Protein AF-E2BYD3-F1 (afdb_monomer_lite)

Structure (mmCIF, N/CA/C/O backbone):
data_AF-E2BYD3-F1
#
_entry.id   AF-E2BYD3-F1
#
loop_
_atom_site.group_PDB
_atom_site.id
_atom_site.type_symbol
_atom_site.label_atom_id
_atom_site.label_alt_id
_atom_site.label_comp_id
_atom_site.label_asym_id
_atom_site.label_entity_id
_atom_site.label_seq_id
_atom_site.pdbx_PDB_ins_code
_atom_site.Cartn_x
_atom_site.Cartn_y
_atom_site.Cartn_z
_atom_site.occupancy
_atom_site.B_iso_or_equiv
_atom_site.auth_seq_id
_atom_site.auth_comp_id
_atom_site.auth_asym_id
_atom_site.auth_atom_id
_atom_site.pdbx_PDB_model_num
ATOM 1 N N . LYS A 1 1 ? 5.474 -4.334 -9.058 1.00 74.75 1 LYS A N 1
ATOM 2 C CA . LYS A 1 1 ? 5.626 -5.276 -7.916 1.00 74.75 1 LYS A CA 1
ATOM 3 C C . LYS A 1 1 ? 4.436 -6.217 -7.885 1.00 74.75 1 LYS A C 1
ATOM 5 O O . LYS A 1 1 ? 3.313 -5.764 -7.736 1.00 74.75 1 LYS A O 1
ATOM 10 N N . CYS A 1 2 ? 4.705 -7.501 -8.038 1.00 79.62 2 CYS A N 1
ATOM 11 C CA . CYS A 1 2 ? 3.713 -8.534 -8.317 1.00 79.62 2 CYS A CA 1
ATOM 12 C C . CYS A 1 2 ? 3.536 -9.532 -7.165 1.00 79.62 2 CYS A C 1
ATOM 14 O O . CYS A 1 2 ? 2.650 -10.373 -7.242 1.00 79.62 2 CYS A O 1
ATOM 16 N N . LEU A 1 3 ? 4.367 -9.422 -6.117 1.00 79.12 3 LEU A N 1
ATOM 17 C CA . LEU A 1 3 ? 4.397 -10.259 -4.908 1.00 79.12 3 LEU A CA 1
ATOM 18 C C . LEU A 1 3 ? 4.648 -11.762 -5.169 1.00 79.12 3 LEU A C 1
ATOM 20 O O . LEU A 1 3 ? 4.624 -12.548 -4.230 1.00 79.12 3 LEU A O 1
ATOM 24 N N . HIS A 1 4 ? 4.927 -12.173 -6.407 1.00 79.38 4 HIS A N 1
ATOM 25 C CA . HIS A 1 4 ? 5.378 -13.532 -6.693 1.00 79.38 4 HIS A CA 1
ATOM 26 C C . HIS A 1 4 ? 6.818 -13.746 -6.230 1.00 79.38 4 HIS A C 1
ATOM 28 O O . HIS A 1 4 ? 7.639 -12.827 -6.238 1.00 79.38 4 HIS A O 1
ATOM 34 N N . TYR A 1 5 ? 7.112 -14.987 -5.856 1.00 80.44 5 TYR A N 1
ATOM 35 C CA . TYR A 1 5 ? 8.473 -15.436 -5.606 1.00 80.44 5 TYR A CA 1
ATOM 36 C C . TYR A 1 5 ? 9.238 -15.628 -6.928 1.00 80.44 5 TYR A C 1
ATOM 38 O O . TYR A 1 5 ? 8.651 -15.663 -8.010 1.00 80.44 5 TYR A O 1
ATOM 46 N N . GLY A 1 6 ? 10.564 -15.756 -6.839 1.00 86.50 6 GLY A N 1
ATOM 47 C CA . GLY A 1 6 ? 11.434 -16.053 -7.985 1.00 86.50 6 GLY A CA 1
ATOM 48 C C . GLY A 1 6 ? 12.109 -14.837 -8.624 1.00 86.50 6 GLY A C 1
ATOM 49 O O . GLY A 1 6 ? 12.994 -15.003 -9.454 1.00 86.50 6 GLY A O 1
ATOM 50 N N . HIS A 1 7 ? 11.753 -13.619 -8.222 1.00 88.50 7 HIS A N 1
ATOM 51 C CA . HIS A 1 7 ? 12.473 -12.409 -8.612 1.00 88.50 7 HIS A CA 1
ATOM 52 C C . HIS A 1 7 ? 12.273 -11.307 -7.565 1.00 88.50 7 HIS A C 1
ATOM 54 O O . HIS A 1 7 ? 11.339 -11.341 -6.761 1.00 88.50 7 HIS A O 1
ATOM 60 N N . MET A 1 8 ? 13.164 -10.317 -7.558 1.00 84.75 8 MET A N 1
ATOM 61 C CA . MET A 1 8 ? 13.067 -9.192 -6.635 1.00 84.75 8 MET A CA 1
ATOM 62 C C . MET A 1 8 ? 12.125 -8.121 -7.169 1.00 84.75 8 MET A C 1
ATOM 64 O O . MET A 1 8 ? 11.945 -7.943 -8.368 1.00 84.75 8 MET A O 1
ATOM 68 N N . ALA A 1 9 ? 11.559 -7.328 -6.266 1.00 80.69 9 ALA A N 1
ATOM 69 C CA . ALA A 1 9 ? 10.650 -6.254 -6.640 1.00 80.69 9 ALA A CA 1
ATOM 70 C C . ALA A 1 9 ? 11.242 -5.246 -7.648 1.00 80.69 9 ALA A C 1
ATOM 72 O O . ALA A 1 9 ? 10.477 -4.665 -8.414 1.00 80.69 9 ALA A O 1
ATOM 73 N N . ALA A 1 10 ? 12.565 -5.052 -7.633 1.00 83.31 10 ALA A N 1
ATOM 74 C CA . ALA A 1 10 ? 13.293 -4.197 -8.569 1.00 83.31 10 ALA A CA 1
ATOM 75 C C . ALA A 1 10 ? 13.378 -4.778 -9.994 1.00 83.31 10 ALA A C 1
ATOM 77 O O . ALA A 1 10 ? 13.561 -4.025 -10.941 1.00 83.31 10 ALA A O 1
ATOM 78 N N . THR A 1 11 ? 13.216 -6.095 -10.153 1.00 85.00 11 THR A N 1
ATOM 79 C CA . THR A 1 11 ? 13.270 -6.809 -11.441 1.00 85.00 11 THR A CA 1
ATOM 80 C C . THR A 1 11 ? 11.929 -7.434 -11.829 1.00 85.00 11 THR A C 1
ATOM 82 O O . THR A 1 11 ? 11.861 -8.202 -12.783 1.00 85.00 11 THR A O 1
ATOM 85 N N . CYS A 1 12 ? 10.843 -7.116 -11.112 1.00 85.19 12 CYS A N 1
ATOM 86 C CA . CYS A 1 12 ? 9.491 -7.564 -11.463 1.00 85.19 12 CYS A CA 1
ATOM 87 C C . CYS A 1 12 ? 9.050 -6.846 -12.747 1.00 85.19 12 CYS A C 1
ATOM 89 O O . CYS A 1 12 ? 8.679 -5.675 -12.703 1.00 85.19 12 CYS A O 1
ATOM 91 N N . GLN A 1 13 ? 9.087 -7.565 -13.872 1.00 81.81 13 GLN A N 1
ATOM 92 C CA . GLN A 1 13 ? 8.681 -7.071 -15.196 1.00 81.81 13 GLN A CA 1
ATOM 93 C C . GLN A 1 13 ? 7.170 -7.1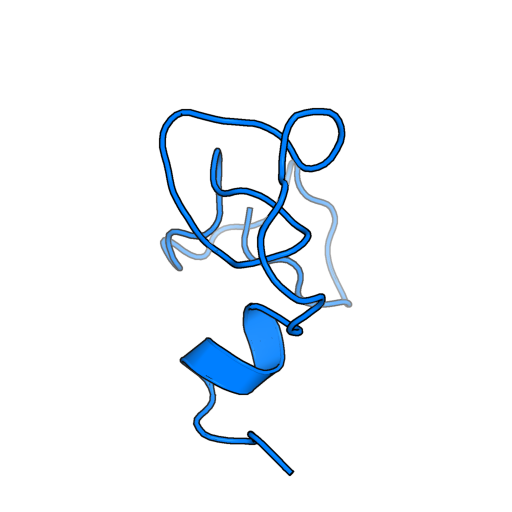65 -15.445 1.00 81.81 13 GLN A C 1
ATOM 95 O O . GLN A 1 13 ? 6.673 -6.658 -16.443 1.00 81.81 13 GLN A O 1
ATOM 100 N N . THR A 1 14 ? 6.420 -7.821 -14.560 1.00 74.62 14 THR A N 1
ATOM 101 C CA . THR A 1 14 ? 4.968 -7.938 -14.721 1.00 74.62 14 THR A CA 1
ATOM 102 C C . THR A 1 14 ? 4.257 -6.645 -14.338 1.00 74.62 14 THR A C 1
ATOM 104 O O . THR A 1 14 ? 4.415 -6.153 -13.214 1.00 74.62 14 THR A O 1
ATOM 107 N N . ASP A 1 15 ? 3.350 -6.217 -15.210 1.00 67.94 15 ASP A N 1
ATOM 108 C CA . ASP A 1 15 ? 2.382 -5.137 -14.998 1.00 67.94 15 ASP A CA 1
ATOM 109 C C . ASP A 1 15 ? 1.214 -5.560 -14.083 1.00 67.94 15 ASP A C 1
ATOM 111 O O . ASP A 1 15 ? 0.126 -5.003 -14.108 1.00 67.94 15 ASP A O 1
ATOM 115 N N . ASN A 1 16 ? 1.398 -6.583 -13.239 1.00 63.88 16 ASN A N 1
ATOM 116 C CA . ASN A 1 16 ? 0.296 -7.205 -12.496 1.00 63.88 16 ASN A CA 1
ATOM 117 C C . ASN A 1 16 ? -0.185 -6.383 -11.277 1.00 63.88 16 ASN A C 1
ATOM 119 O O . ASN A 1 16 ? -0.629 -6.936 -10.276 1.00 63.88 16 ASN A O 1
ATOM 123 N N . GLY A 1 17 ? -0.062 -5.054 -11.330 1.00 62.44 17 GLY A N 1
ATOM 124 C CA . GLY A 1 17 ? -0.930 -4.098 -10.638 1.00 62.44 17 GLY A CA 1
ATOM 125 C C . GLY A 1 17 ? -0.920 -4.031 -9.108 1.00 62.44 17 GLY A C 1
ATOM 126 O O . GLY A 1 17 ? -1.552 -3.125 -8.577 1.00 62.44 17 GLY A O 1
ATOM 127 N N . LEU A 1 18 ? -0.234 -4.907 -8.365 1.00 72.75 18 LEU A N 1
ATOM 128 C CA . LEU A 1 18 ? -0.189 -4.834 -6.890 1.00 72.75 18 LEU A CA 1
ATOM 129 C C . LEU A 1 18 ? 0.812 -3.794 -6.355 1.00 72.75 18 LEU A C 1
ATOM 131 O O . LEU A 1 18 ? 0.900 -3.573 -5.146 1.00 72.75 18 LEU A O 1
ATOM 135 N N . ALA A 1 19 ? 1.576 -3.138 -7.230 1.00 73.81 19 ALA A N 1
ATOM 136 C CA . ALA A 1 19 ? 2.471 -2.061 -6.829 1.00 73.81 19 ALA A CA 1
ATOM 137 C C . ALA A 1 19 ? 1.665 -0.907 -6.216 1.00 73.81 19 ALA A C 1
ATOM 139 O O . ALA A 1 19 ? 0.769 -0.370 -6.856 1.00 73.81 19 ALA A O 1
ATOM 140 N N . GLY A 1 20 ? 1.975 -0.543 -4.970 1.00 77.00 20 GLY A N 1
ATOM 141 C CA . GLY A 1 20 ? 1.259 0.523 -4.261 1.00 77.00 20 GLY A CA 1
ATOM 142 C C . GLY A 1 20 ? -0.103 0.110 -3.696 1.00 77.00 20 GLY A C 1
ATOM 143 O O . GLY A 1 20 ? -0.807 0.956 -3.149 1.00 77.00 20 GLY A O 1
ATOM 144 N N . ARG A 1 21 ? -0.472 -1.174 -3.785 1.00 86.12 21 ARG A N 1
ATOM 145 C CA . ARG A 1 21 ? -1.644 -1.712 -3.091 1.00 86.12 21 ARG A CA 1
ATOM 146 C C . ARG A 1 21 ? -1.271 -2.183 -1.693 1.00 86.12 21 ARG A C 1
ATOM 148 O O . ARG A 1 21 ? -0.149 -2.615 -1.427 1.00 86.12 21 ARG A O 1
ATOM 155 N N . CYS A 1 22 ? -2.244 -2.129 -0.801 1.00 88.94 22 CYS A N 1
ATOM 156 C CA . CYS A 1 22 ? -2.150 -2.648 0.542 1.00 88.94 22 CYS A CA 1
ATOM 157 C C . CYS A 1 22 ? -1.851 -4.152 0.511 1.00 88.94 22 CYS A C 1
ATOM 159 O O . CYS A 1 22 ? -2.624 -4.945 -0.022 1.00 88.94 22 CYS A O 1
ATOM 161 N N . PHE A 1 23 ? -0.752 -4.558 1.141 1.00 85.00 23 PHE A N 1
ATOM 162 C CA . PHE A 1 23 ? -0.357 -5.966 1.240 1.00 85.00 23 PHE A CA 1
ATOM 163 C C . PHE A 1 23 ? -1.304 -6.814 2.104 1.00 85.00 23 PHE A C 1
ATOM 165 O O . PHE A 1 23 ? -1.258 -8.035 2.014 1.00 85.00 23 PHE A O 1
ATOM 172 N N . ARG A 1 24 ? -2.152 -6.179 2.927 1.00 87.88 24 ARG A N 1
ATOM 173 C CA . ARG A 1 24 ? -3.113 -6.859 3.807 1.00 87.88 24 ARG A CA 1
ATOM 174 C C . ARG A 1 24 ? -4.438 -7.194 3.123 1.00 87.88 24 ARG A C 1
ATOM 176 O O . ARG A 1 24 ? -5.016 -8.215 3.454 1.00 87.88 24 ARG A O 1
ATOM 183 N N . CYS A 1 25 ? -4.931 -6.338 2.229 1.00 89.38 25 CYS A N 1
ATOM 184 C CA . CYS A 1 25 ? -6.268 -6.497 1.638 1.00 89.38 25 CYS A CA 1
ATOM 185 C C . CYS A 1 25 ? -6.319 -6.285 0.117 1.00 89.38 25 CYS A C 1
ATOM 187 O O . CYS A 1 25 ? -7.356 -6.493 -0.500 1.00 89.38 25 CYS A O 1
ATOM 189 N N . GLY A 1 26 ? -5.229 -5.831 -0.509 1.00 87.06 26 GLY A N 1
ATOM 190 C CA . GLY A 1 26 ? -5.186 -5.506 -1.937 1.00 87.06 26 GLY A CA 1
ATOM 191 C C . GLY A 1 26 ? -5.831 -4.168 -2.325 1.00 87.06 26 GLY A C 1
ATOM 192 O O . GLY A 1 26 ? -5.866 -3.847 -3.511 1.00 87.06 26 GLY A O 1
ATOM 193 N N . GLY A 1 27 ? -6.316 -3.371 -1.366 1.00 86.50 27 GLY A N 1
ATOM 194 C CA . GLY A 1 27 ? -6.881 -2.039 -1.613 1.00 86.50 27 GLY A CA 1
ATOM 195 C C . GLY A 1 27 ? -5.830 -0.990 -2.000 1.00 86.50 27 GLY A C 1
ATOM 196 O O . GLY A 1 27 ? -4.654 -1.133 -1.675 1.00 86.50 27 GLY A O 1
ATOM 197 N N . ALA A 1 28 ? -6.239 0.075 -2.688 1.00 86.12 28 ALA A N 1
ATOM 198 C CA . ALA A 1 28 ? -5.379 1.220 -3.005 1.00 86.12 28 ALA A CA 1
ATOM 199 C C . ALA A 1 28 ? -5.594 2.380 -2.010 1.00 86.12 28 ALA A C 1
ATOM 201 O O . ALA A 1 28 ? -6.586 2.408 -1.282 1.00 86.12 28 ALA A O 1
ATOM 202 N N . GLY A 1 29 ? -4.661 3.337 -1.971 1.00 87.25 29 GLY A N 1
ATOM 203 C CA . GLY A 1 29 ? -4.792 4.568 -1.173 1.00 87.25 29 GLY A CA 1
ATOM 204 C C . GLY A 1 29 ? -4.399 4.449 0.303 1.00 87.25 29 GLY A C 1
ATOM 205 O O . GLY A 1 29 ? -4.445 5.437 1.026 1.00 87.25 29 GLY A O 1
ATOM 206 N N . HIS A 1 30 ? -3.978 3.269 0.758 1.00 90.25 30 HIS A N 1
ATOM 207 C CA . HIS A 1 30 ? -3.446 3.060 2.102 1.00 90.25 30 HIS A CA 1
ATOM 208 C C . HIS A 1 30 ? -2.408 1.932 2.116 1.00 90.25 30 HIS A C 1
ATOM 210 O O . HIS A 1 30 ? -2.343 1.099 1.210 1.00 90.25 30 HIS A O 1
ATOM 216 N N . VAL A 1 31 ? -1.603 1.892 3.177 1.00 88.81 31 VAL A N 1
ATOM 217 C CA . VAL A 1 31 ? -0.643 0.811 3.447 1.00 88.81 31 VAL A CA 1
ATOM 218 C C . VAL A 1 31 ? -1.191 -0.146 4.505 1.00 88.81 31 VAL A C 1
ATOM 220 O O . VAL A 1 31 ? -2.087 0.210 5.266 1.00 88.81 31 VAL A O 1
ATOM 223 N N . ALA A 1 32 ? -0.621 -1.351 4.598 1.00 85.88 32 ALA A N 1
ATOM 224 C CA . ALA A 1 32 ? -1.067 -2.396 5.529 1.00 85.88 32 ALA A CA 1
ATOM 225 C C . ALA A 1 32 ? -1.135 -1.938 6.997 1.00 85.88 32 ALA A C 1
ATOM 227 O O . ALA A 1 32 ? -2.003 -2.390 7.737 1.00 85.88 32 ALA A O 1
ATOM 228 N N . GLN A 1 33 ? -0.261 -1.012 7.398 1.00 88.81 33 GLN A N 1
ATOM 229 C CA . GLN A 1 33 ? -0.242 -0.453 8.749 1.00 88.81 33 GLN A CA 1
ATOM 230 C C . GLN A 1 33 ? -1.507 0.354 9.087 1.00 88.81 33 GLN A C 1
ATOM 232 O O . GLN A 1 33 ? -1.947 0.326 10.229 1.00 88.81 33 GLN A O 1
ATOM 237 N N . GLY A 1 34 ? -2.110 1.035 8.106 1.00 88.19 34 GLY A N 1
ATOM 238 C CA . GLY A 1 34 ? -3.373 1.768 8.262 1.00 88.19 34 GLY A CA 1
ATOM 239 C C . GLY A 1 34 ? -4.599 0.974 7.804 1.00 88.19 34 GLY A C 1
ATOM 240 O O . GLY A 1 34 ? -5.671 1.545 7.637 1.00 88.19 3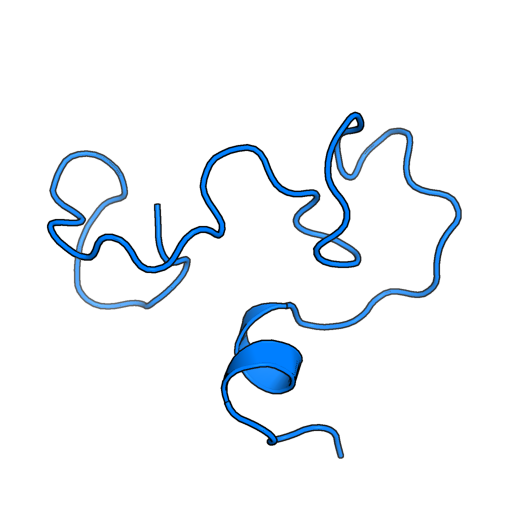4 GLY A O 1
ATOM 241 N N . CYS A 1 35 ? -4.442 -0.323 7.530 1.00 91.94 35 CYS A N 1
ATOM 242 C CA . CYS A 1 35 ? -5.508 -1.144 6.979 1.00 91.94 35 CYS A CA 1
ATOM 243 C C . CYS A 1 35 ? -6.325 -1.808 8.092 1.00 91.94 35 CYS A C 1
ATOM 245 O O . CYS A 1 35 ? -5.802 -2.637 8.843 1.00 91.94 35 CYS A O 1
ATOM 247 N N . THR A 1 36 ? -7.612 -1.466 8.147 1.00 91.44 36 THR A N 1
ATOM 248 C CA . THR A 1 36 ? -8.618 -2.031 9.062 1.00 91.44 36 THR A CA 1
ATOM 249 C C . THR A 1 36 ? -9.413 -3.187 8.451 1.00 91.44 36 THR A C 1
ATOM 251 O O . THR A 1 36 ? -10.257 -3.769 9.124 1.00 91.44 36 THR A O 1
ATOM 254 N N . ALA A 1 37 ? -9.165 -3.514 7.180 1.00 88.69 37 ALA A N 1
ATOM 255 C CA . ALA A 1 37 ? -9.810 -4.631 6.504 1.00 88.69 37 ALA A CA 1
ATOM 256 C C . ALA A 1 37 ? -9.232 -5.979 6.957 1.00 88.69 37 ALA A C 1
ATOM 258 O O . ALA A 1 37 ? -8.113 -6.055 7.477 1.00 88.69 37 ALA A O 1
ATOM 259 N N . ASP A 1 38 ? -9.996 -7.038 6.696 1.00 88.12 38 ASP A N 1
ATOM 260 C CA . ASP A 1 38 ? -9.584 -8.407 6.976 1.00 88.12 38 ASP A CA 1
ATOM 261 C C . ASP A 1 38 ? -8.323 -8.802 6.190 1.00 88.12 38 ASP A C 1
ATOM 263 O O . ASP A 1 38 ? -8.071 -8.316 5.078 1.00 88.12 38 ASP A O 1
ATOM 267 N N . VAL A 1 39 ? -7.504 -9.663 6.796 1.00 85.38 39 VAL A N 1
ATOM 268 C CA . VAL A 1 39 ? -6.242 -10.104 6.202 1.00 85.38 39 VAL A CA 1
ATOM 269 C C . VAL A 1 39 ? -6.542 -11.105 5.096 1.00 85.38 39 VAL A C 1
ATOM 271 O O . VAL A 1 39 ? -6.792 -12.278 5.345 1.00 85.38 39 VAL A O 1
ATOM 274 N N . ARG A 1 40 ? -6.433 -10.659 3.847 1.00 85.50 40 ARG A N 1
ATOM 275 C CA . ARG A 1 40 ? -6.561 -11.519 2.670 1.00 85.50 40 ARG A CA 1
ATOM 276 C C . ARG A 1 40 ? -5.287 -11.468 1.856 1.00 85.50 40 ARG A C 1
ATOM 278 O O . ARG A 1 40 ? -4.689 -10.415 1.668 1.00 85.50 40 ARG A O 1
A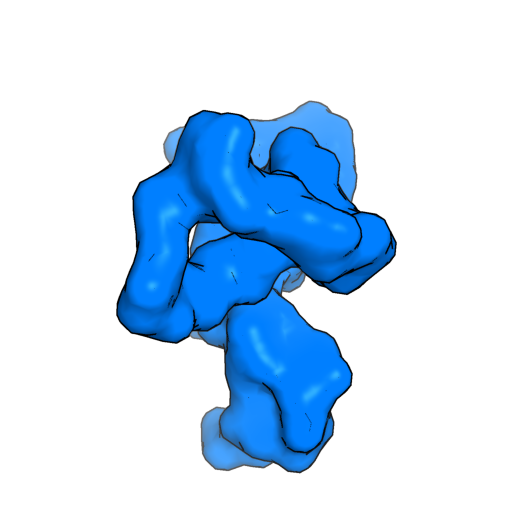TOM 285 N N . CYS A 1 41 ? -4.878 -12.614 1.325 1.00 85.62 41 CYS A N 1
ATOM 286 C CA . CYS A 1 41 ? -3.731 -12.671 0.435 1.00 85.62 41 CYS A CA 1
ATOM 287 C C . CYS A 1 41 ? -4.116 -12.076 -0.932 1.00 85.62 41 CYS A C 1
ATOM 289 O O . CYS A 1 41 ? -4.876 -12.708 -1.674 1.00 85.62 41 CYS A O 1
ATOM 291 N N . PRO A 1 42 ? -3.589 -10.899 -1.327 1.00 82.94 42 PRO A N 1
ATOM 292 C CA . PRO A 1 42 ? -3.968 -10.276 -2.594 1.00 82.94 42 PRO A CA 1
ATOM 293 C C . PRO A 1 42 ? -3.443 -11.068 -3.807 1.00 82.94 42 PRO A C 1
ATOM 295 O O . PRO A 1 42 ? -3.943 -10.906 -4.918 1.00 82.94 42 PRO A O 1
ATOM 298 N N . LEU A 1 43 ? -2.476 -11.975 -3.601 1.00 82.19 43 LEU A N 1
ATOM 299 C CA . LEU A 1 43 ? -2.054 -12.960 -4.601 1.00 82.19 43 LEU A CA 1
ATOM 300 C C . LEU A 1 43 ? -3.074 -14.086 -4.797 1.00 82.19 43 LEU A C 1
ATOM 302 O O . LEU A 1 43 ? -3.264 -14.520 -5.926 1.00 82.19 43 LEU A O 1
ATOM 306 N N . CYS A 1 44 ? -3.708 -14.566 -3.729 1.00 85.69 44 CYS A N 1
ATOM 307 C CA . CYS A 1 44 ? -4.741 -15.594 -3.839 1.00 85.69 44 CYS A CA 1
ATOM 308 C C . CYS A 1 44 ? -6.015 -15.001 -4.437 1.00 85.69 44 CYS A C 1
ATOM 310 O O . CYS A 1 44 ? -6.590 -15.587 -5.345 1.00 85.69 44 CYS A O 1
ATOM 312 N N . GLN A 1 45 ? -6.387 -13.789 -4.007 1.00 81.50 45 GLN A N 1
ATOM 313 C CA . GLN A 1 45 ? -7.533 -13.056 -4.547 1.00 81.50 45 GLN A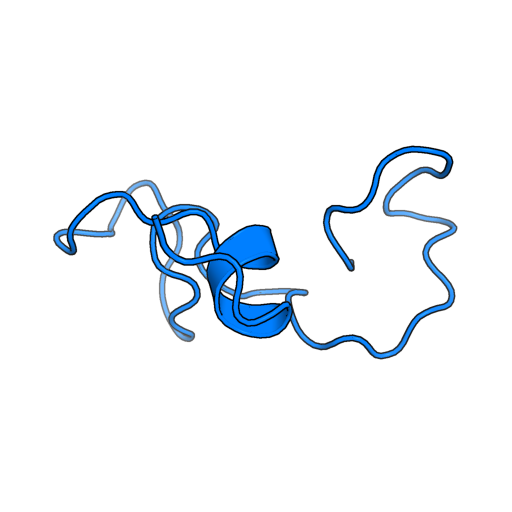 CA 1
ATOM 314 C C . GLN 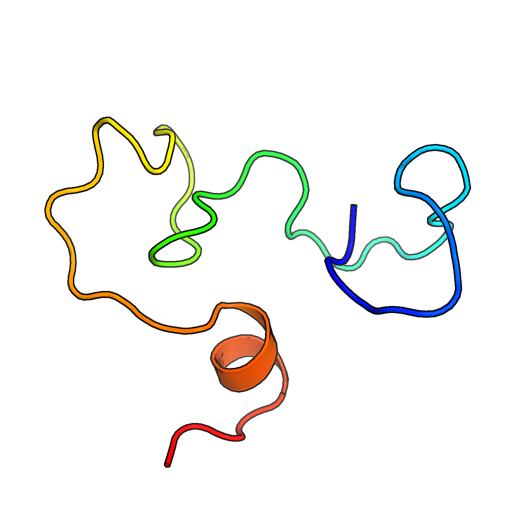A 1 45 ? -7.403 -12.826 -6.061 1.00 81.50 45 GLN A C 1
ATOM 316 O O . GLN A 1 45 ? -8.353 -13.072 -6.796 1.00 81.50 45 GLN A O 1
ATOM 321 N N . LYS A 1 46 ? -6.229 -12.387 -6.546 1.00 77.88 46 LYS A N 1
ATOM 322 C CA . LYS A 1 46 ? -6.007 -12.161 -7.988 1.00 77.88 46 LYS A CA 1
ATOM 323 C C . LYS A 1 46 ? -5.966 -13.465 -8.799 1.00 77.88 46 LYS A C 1
ATOM 325 O O . LYS A 1 46 ? -6.234 -13.436 -9.990 1.00 77.88 46 LYS A O 1
ATOM 330 N N . GLU A 1 47 ? -5.588 -14.582 -8.175 1.00 82.12 47 GLU A N 1
ATOM 331 C CA . GLU A 1 47 ? -5.512 -15.896 -8.828 1.00 82.12 47 GLU A CA 1
ATOM 332 C C . GLU A 1 47 ? -6.788 -16.731 -8.657 1.00 82.12 47 GLU A C 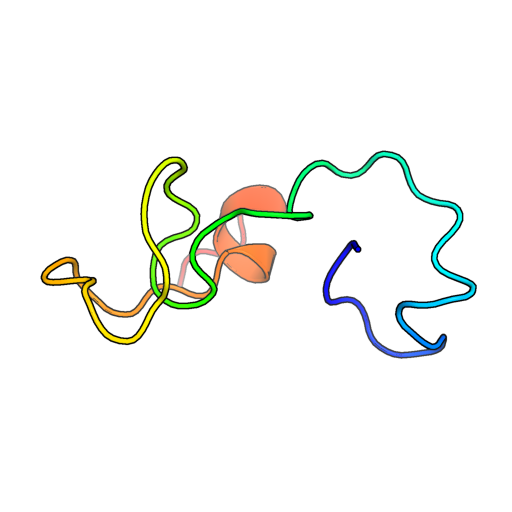1
ATOM 334 O O . GLU A 1 47 ? -6.813 -17.872 -9.109 1.00 82.12 47 GLU A O 1
ATOM 339 N N . GLY A 1 48 ? -7.832 -16.193 -8.012 1.00 78.88 48 GLY A N 1
ATOM 340 C CA . GLY A 1 48 ? -9.078 -16.926 -7.756 1.00 78.88 48 GLY A CA 1
ATOM 341 C C . GLY A 1 48 ? -8.886 -18.151 -6.858 1.00 78.88 48 GLY A C 1
ATOM 342 O O . GLY A 1 48 ? -9.592 -19.142 -7.000 1.00 78.88 48 GLY A O 1
ATOM 343 N N . ARG A 1 49 ? -7.881 -18.106 -5.976 1.00 79.50 49 ARG A N 1
ATOM 344 C CA . ARG A 1 49 ? -7.556 -19.157 -5.002 1.00 79.50 49 ARG A CA 1
ATOM 345 C C . ARG A 1 49 ? -7.966 -18.734 -3.593 1.00 79.50 49 ARG A C 1
ATOM 347 O O . ARG A 1 49 ? -7.183 -18.901 -2.657 1.00 79.50 49 ARG A O 1
ATOM 354 N N . ASP A 1 50 ? -9.112 -18.076 -3.442 1.00 64.00 50 ASP A N 1
ATOM 355 C CA . ASP A 1 50 ? -9.670 -17.839 -2.116 1.00 64.00 50 ASP A CA 1
ATOM 356 C C . ASP A 1 50 ? -10.243 -19.156 -1.582 1.00 64.00 50 ASP A C 1
ATOM 358 O O . ASP A 1 50 ? -11.205 -19.695 -2.120 1.00 64.00 50 ASP A O 1
ATOM 362 N N . ALA A 1 51 ? -9.551 -19.718 -0.590 1.00 58.66 51 ALA A N 1
ATOM 363 C CA . ALA A 1 51 ? -10.015 -20.846 0.208 1.00 58.66 51 ALA A CA 1
ATOM 364 C C . ALA A 1 51 ? -10.766 -20.328 1.437 1.00 58.66 51 ALA A C 1
ATOM 366 O O . ALA A 1 51 ? -10.329 -19.280 1.975 1.00 58.66 51 ALA A O 1
#

InterPro domains:
  IPR001878 Zinc finger, CCHC-type [PS50158] (21-35)
  IPR036875 Zinc finger, CCHC-type superfamily [SSF57756] (20-49)

Radius of gyration: 11.16 Å; chains: 1; bounding box: 23×25×24 Å

pLDDT: mean 81.92, std 7.67, range [58.66, 91.94]

Secondary structure (DSSP, 8-state):
----SSS-TTT-----S-TTS-TTT--SSS-GGG--S----HHHHHTT---

Sequence (51 aa):
KCLHYGHMAATCQTDNGLAGRCFRCGGAGHVAQGCTADVRCPLCQKEGRDA

Organism: Harpegnathos saltator (NCBI:txid610380)

Foldseek 3Di:
DQPDPDDDPVPPPDPNPLVQAAQQPRHHDDHVVPDPDHGDHVNCVVVVNDD